Protein AF-A0A7C3B795-F1 (afdb_monomer_lite)

Radius of gyration: 12.31 Å; chains: 1; bounding box: 28×23×34 Å

Sequence (75 aa):
MTQGIIIADDLTGAADAGVAFARGGLIALARVMPDVIPPADVDALSTHSRDHSEEASLRVVSQTAAWVRKTHPEE

Foldseek 3Di:
DAQEEAEAQAQVVLVVVQVVVVVVV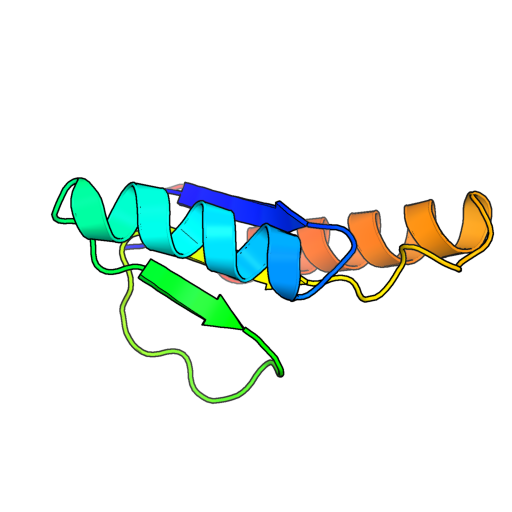WFEDRDPDPDDDDDTNYYGYHLVCPPPDPVVVVVSSVVVVVVCCVVPPDD

pLDDT: mean 89.66, std 10.52, range [53.78, 98.12]

Structure (mmCIF, N/CA/C/O backbone):
data_AF-A0A7C3B795-F1
#
_entry.id   AF-A0A7C3B795-F1
#
loop_
_atom_site.group_PDB
_atom_site.id
_atom_site.type_symbol
_atom_site.label_atom_id
_atom_site.label_alt_id
_atom_site.label_comp_id
_atom_site.label_asym_id
_atom_site.label_entity_id
_atom_site.label_seq_id
_atom_site.pdbx_PDB_ins_code
_atom_site.Cartn_x
_atom_site.Cartn_y
_atom_site.Cartn_z
_atom_site.occupancy
_atom_site.B_iso_or_equiv
_atom_site.auth_seq_id
_atom_site.auth_comp_id
_atom_site.auth_asym_id
_atom_site.auth_atom_id
_atom_site.pdbx_PDB_model_num
ATOM 1 N N . MET A 1 1 ? -5.671 6.221 15.161 1.00 63.03 1 MET A N 1
ATOM 2 C CA . MET A 1 1 ? -4.265 6.188 14.714 1.00 63.03 1 MET A CA 1
ATOM 3 C C . MET A 1 1 ? -4.145 5.063 13.715 1.00 63.03 1 MET A C 1
ATOM 5 O O . MET A 1 1 ? -4.780 4.038 13.933 1.00 63.03 1 MET A O 1
ATOM 9 N N . THR A 1 2 ? -3.365 5.246 12.656 1.00 74.00 2 THR A N 1
ATOM 10 C CA . THR A 1 2 ? -3.114 4.179 11.686 1.00 74.00 2 THR A CA 1
ATOM 11 C C . THR A 1 2 ? -2.204 3.127 12.316 1.00 74.00 2 THR A C 1
ATOM 13 O O . THR A 1 2 ? -1.110 3.443 12.768 1.00 74.00 2 THR A O 1
ATOM 16 N N . GLN A 1 3 ? -2.676 1.888 12.373 1.00 81.88 3 GLN A N 1
ATOM 17 C CA . GLN A 1 3 ? -2.003 0.715 12.928 1.00 81.88 3 GLN A CA 1
ATOM 18 C C . GLN A 1 3 ? -1.163 -0.029 11.878 1.00 81.88 3 GLN A C 1
ATOM 20 O O . GLN A 1 3 ? -0.259 -0.780 12.236 1.00 81.88 3 GLN A O 1
ATOM 25 N N . GLY A 1 4 ? -1.447 0.157 10.583 1.00 89.50 4 GLY A N 1
ATOM 26 C CA . GLY A 1 4 ? -0.708 -0.500 9.506 1.00 89.50 4 GLY A CA 1
ATOM 27 C C . GLY A 1 4 ? -0.733 0.264 8.186 1.00 89.50 4 GLY A C 1
ATOM 28 O O . GLY A 1 4 ? -1.726 0.898 7.836 1.00 89.50 4 GLY A O 1
ATOM 29 N N . ILE A 1 5 ? 0.365 0.171 7.437 1.00 93.38 5 ILE A N 1
ATOM 30 C CA . ILE A 1 5 ? 0.497 0.752 6.098 1.00 93.38 5 ILE A CA 1
ATOM 31 C C . ILE A 1 5 ? 0.812 -0.359 5.102 1.00 93.38 5 ILE A C 1
ATOM 33 O O . ILE A 1 5 ? 1.684 -1.194 5.349 1.00 93.38 5 ILE A O 1
ATOM 37 N N . ILE A 1 6 ? 0.131 -0.344 3.962 1.00 94.94 6 ILE A N 1
ATOM 38 C CA . ILE A 1 6 ? 0.345 -1.270 2.852 1.00 94.94 6 ILE A CA 1
ATOM 39 C C . ILE A 1 6 ? 0.815 -0.446 1.659 1.00 94.94 6 ILE A C 1
ATOM 41 O O . ILE A 1 6 ? 0.172 0.531 1.287 1.00 94.94 6 ILE A O 1
ATOM 45 N N . ILE A 1 7 ? 1.929 -0.842 1.051 1.00 94.38 7 ILE A N 1
ATOM 46 C CA . ILE A 1 7 ? 2.418 -0.263 -0.202 1.00 94.38 7 ILE A CA 1
ATOM 47 C C . ILE A 1 7 ? 2.369 -1.377 -1.244 1.00 94.38 7 ILE A C 1
ATOM 49 O O . ILE A 1 7 ? 3.121 -2.345 -1.146 1.00 94.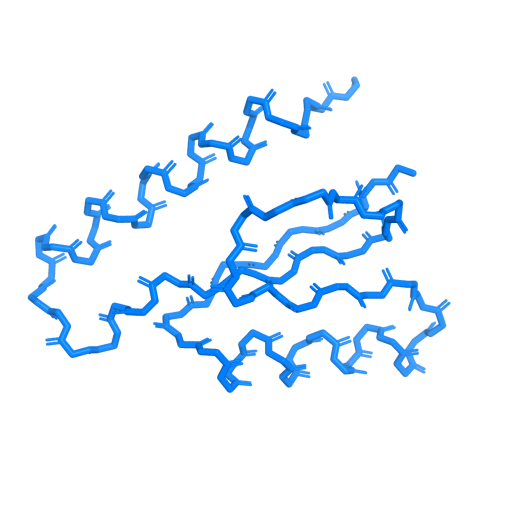38 7 ILE A O 1
ATOM 53 N N . ALA A 1 8 ? 1.463 -1.252 -2.208 1.00 95.81 8 ALA A N 1
ATOM 54 C CA . ALA A 1 8 ? 1.280 -2.188 -3.310 1.00 95.81 8 ALA A CA 1
ATOM 55 C C . ALA A 1 8 ? 1.683 -1.544 -4.643 1.00 95.81 8 ALA A C 1
ATOM 57 O O . ALA A 1 8 ? 1.640 -0.323 -4.792 1.00 95.81 8 ALA A O 1
ATOM 58 N N . ASP A 1 9 ? 2.060 -2.370 -5.619 1.00 95.62 9 ASP A N 1
ATOM 59 C CA . ASP A 1 9 ? 2.457 -1.923 -6.957 1.00 95.62 9 ASP A CA 1
ATOM 60 C C . ASP A 1 9 ? 1.272 -1.429 -7.804 1.00 95.62 9 ASP A C 1
ATOM 62 O O . ASP A 1 9 ? 1.468 -0.632 -8.725 1.00 95.62 9 ASP A O 1
ATOM 66 N N . ASP A 1 10 ? 0.050 -1.864 -7.490 1.00 95.69 10 ASP A N 1
ATOM 67 C CA . ASP A 1 10 ? -1.185 -1.432 -8.137 1.00 95.69 10 ASP A CA 1
ATOM 68 C C . ASP A 1 10 ? -2.364 -1.244 -7.167 1.00 95.69 10 ASP A C 1
ATOM 70 O O . ASP A 1 10 ? -2.327 -1.583 -5.980 1.00 95.69 10 ASP A O 1
ATOM 74 N N . LEU A 1 11 ? -3.451 -0.687 -7.708 1.00 95.25 11 LEU A N 1
ATOM 75 C CA . LEU A 1 11 ? -4.653 -0.379 -6.941 1.00 95.25 11 LEU A CA 1
ATOM 76 C C . LEU A 1 11 ? -5.443 -1.631 -6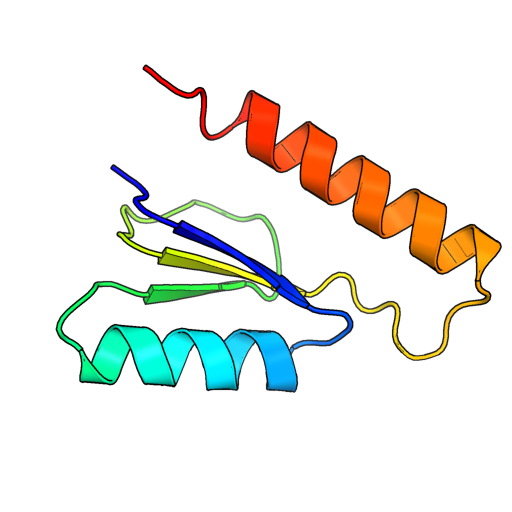.554 1.00 95.25 11 LEU A C 1
ATOM 78 O O . LEU A 1 11 ? -6.037 -1.657 -5.479 1.00 95.25 11 LEU A O 1
ATOM 82 N N . THR A 1 12 ? -5.462 -2.661 -7.401 1.00 96.19 12 THR A N 1
ATOM 83 C CA . THR A 1 12 ? -6.198 -3.893 -7.105 1.00 96.19 12 THR A CA 1
ATOM 84 C C . THR A 1 12 ? -5.582 -4.619 -5.913 1.00 96.19 12 THR A C 1
ATOM 86 O O . THR A 1 12 ? -6.310 -4.962 -4.985 1.00 96.19 12 THR A O 1
ATOM 89 N N . GLY A 1 13 ? -4.255 -4.761 -5.865 1.00 96.06 13 GLY A N 1
ATOM 90 C CA . GLY A 1 13 ? -3.553 -5.343 -4.723 1.00 96.06 13 GLY A CA 1
ATOM 91 C C . GLY A 1 13 ? -3.716 -4.519 -3.444 1.00 96.06 13 GLY A C 1
ATOM 92 O O . GLY A 1 13 ? -3.966 -5.086 -2.379 1.00 96.06 13 GLY A O 1
ATOM 93 N N . ALA A 1 14 ? -3.655 -3.185 -3.540 1.00 96.06 14 ALA A N 1
ATOM 94 C CA . ALA A 1 14 ? -3.928 -2.303 -2.402 1.00 96.06 14 ALA A CA 1
ATOM 95 C C . ALA A 1 14 ? -5.359 -2.489 -1.859 1.00 96.06 14 ALA A C 1
ATOM 97 O O . ALA A 1 14 ? -5.557 -2.618 -0.648 1.00 96.06 14 ALA A O 1
ATOM 98 N N . ALA A 1 15 ? -6.356 -2.530 -2.746 1.00 96.00 15 ALA A N 1
ATOM 99 C CA . ALA A 1 15 ? -7.759 -2.676 -2.374 1.00 96.00 15 ALA A CA 1
ATOM 100 C C . ALA A 1 15 ? -8.060 -4.054 -1.769 1.00 96.00 15 ALA A C 1
ATOM 102 O O . ALA A 1 15 ? -8.697 -4.122 -0.718 1.00 96.00 15 ALA A O 1
ATOM 103 N N . ASP A 1 16 ? -7.566 -5.137 -2.375 1.00 97.75 16 ASP A N 1
ATOM 104 C CA . ASP A 1 16 ? -7.763 -6.500 -1.868 1.00 97.75 16 ASP A CA 1
ATOM 105 C C . ASP A 1 16 ? -7.163 -6.670 -0.469 1.00 97.75 16 ASP A C 1
ATOM 107 O O . ASP A 1 16 ? -7.807 -7.223 0.432 1.00 97.75 16 ASP A O 1
ATOM 111 N N . ALA A 1 17 ? -5.959 -6.135 -0.251 1.00 96.31 17 ALA A N 1
ATOM 112 C CA . ALA A 1 17 ? -5.337 -6.147 1.062 1.00 96.31 17 ALA A CA 1
ATOM 113 C C . ALA A 1 17 ? -6.158 -5.325 2.073 1.00 96.31 17 ALA A C 1
ATOM 115 O O . ALA A 1 17 ? -6.450 -5.813 3.165 1.00 96.31 17 ALA A O 1
ATOM 116 N N . GLY A 1 18 ? -6.623 -4.130 1.692 1.00 95.25 18 GLY A N 1
ATOM 117 C CA . GLY A 1 18 ? -7.518 -3.314 2.519 1.00 95.25 18 GLY A CA 1
ATOM 118 C C . GLY A 1 18 ? -8.817 -4.037 2.904 1.00 95.25 18 GLY A C 1
ATOM 119 O O . GLY A 1 18 ? -9.216 -4.015 4.070 1.00 95.25 18 GLY A O 1
ATOM 120 N N . VAL A 1 19 ? -9.446 -4.754 1.967 1.00 97.06 19 VAL A N 1
ATOM 121 C CA . VAL A 1 19 ? -10.650 -5.565 2.228 1.00 97.06 19 VAL A CA 1
ATOM 122 C C . VAL A 1 19 ? -10.375 -6.662 3.257 1.00 97.06 19 VAL A C 1
ATOM 124 O O . VAL A 1 19 ? -11.238 -6.934 4.096 1.00 97.06 19 VAL A O 1
ATOM 127 N N . ALA A 1 20 ? -9.196 -7.287 3.234 1.00 97.06 20 ALA A N 1
ATOM 128 C CA . ALA A 1 20 ? -8.835 -8.299 4.225 1.00 97.06 20 ALA A CA 1
ATOM 129 C C . ALA A 1 20 ? -8.802 -7.722 5.653 1.00 97.06 20 ALA A C 1
ATOM 131 O O . ALA A 1 20 ? -9.362 -8.331 6.566 1.00 97.06 20 ALA A O 1
ATOM 132 N N . PHE A 1 21 ? -8.239 -6.523 5.841 1.00 95.94 21 PHE A N 1
ATOM 133 C CA . PHE A 1 21 ? -8.247 -5.831 7.138 1.00 95.94 21 PHE A CA 1
ATOM 134 C C . PHE A 1 21 ? -9.647 -5.352 7.540 1.00 95.94 21 PHE A C 1
ATOM 136 O O . PHE A 1 21 ? -10.041 -5.520 8.695 1.00 95.94 21 PHE A O 1
ATOM 143 N N . ALA A 1 22 ? -10.439 -4.851 6.588 1.00 96.31 22 ALA A N 1
ATOM 144 C CA . ALA A 1 22 ? -11.829 -4.470 6.837 1.00 96.31 22 ALA A CA 1
ATOM 145 C C . ALA A 1 22 ? -12.683 -5.657 7.312 1.00 96.31 22 ALA A C 1
ATOM 147 O O . ALA A 1 22 ? -13.477 -5.530 8.244 1.00 96.31 22 ALA A O 1
ATOM 148 N N . ARG A 1 23 ? -12.476 -6.849 6.736 1.00 97.44 23 ARG A N 1
ATOM 149 C CA . ARG A 1 23 ? -13.117 -8.098 7.193 1.00 97.44 23 ARG A CA 1
ATOM 150 C C . ARG A 1 23 ? -12.695 -8.512 8.604 1.00 97.44 23 ARG A C 1
ATOM 152 O O . ARG A 1 23 ? -13.448 -9.219 9.266 1.00 97.44 23 ARG A O 1
ATOM 159 N N . GLY A 1 24 ? -11.526 -8.067 9.059 1.00 95.19 24 GLY A N 1
ATOM 160 C CA . GLY A 1 24 ? -11.050 -8.221 10.434 1.00 95.19 24 GLY A CA 1
ATOM 161 C C . GLY A 1 24 ? -11.615 -7.192 11.420 1.00 95.19 24 GLY A C 1
ATOM 162 O O . GLY A 1 24 ? -11.280 -7.256 12.598 1.00 95.19 24 GLY A O 1
ATOM 163 N N . GLY A 1 25 ? -12.462 -6.258 10.966 1.00 95.75 25 GLY A N 1
ATOM 164 C CA . GLY A 1 25 ? -13.085 -5.231 11.807 1.00 95.75 25 GLY A CA 1
ATOM 165 C C . GLY A 1 25 ? -12.312 -3.913 11.908 1.00 95.75 25 GLY A C 1
ATOM 166 O O . GLY A 1 25 ? -12.693 -3.066 12.710 1.00 95.75 25 GLY A O 1
ATOM 167 N N . LEU A 1 26 ? -11.254 -3.723 11.112 1.00 95.88 26 LEU A N 1
ATOM 168 C CA . LEU A 1 26 ? -10.495 -2.470 11.063 1.00 95.88 26 LEU A CA 1
ATOM 169 C C . LEU A 1 26 ? -11.078 -1.487 10.043 1.00 95.88 26 LEU A C 1
ATOM 171 O O . LEU A 1 26 ? -11.630 -1.887 9.016 1.00 95.88 26 LEU A O 1
ATOM 175 N N . ILE A 1 27 ? -10.898 -0.189 10.278 1.00 94.69 27 ILE A N 1
ATOM 176 C CA . ILE A 1 27 ? -11.198 0.834 9.272 1.00 94.69 27 ILE A CA 1
ATOM 177 C C . ILE A 1 27 ? -10.024 0.885 8.288 1.00 94.69 27 ILE A C 1
ATOM 179 O O . ILE A 1 27 ? -8.953 1.388 8.623 1.00 94.69 27 ILE A O 1
ATOM 183 N N . ALA A 1 28 ? -10.216 0.361 7.077 1.00 94.38 28 ALA A N 1
ATOM 184 C CA . ALA A 1 28 ? -9.199 0.351 6.026 1.00 94.38 28 ALA A CA 1
ATOM 185 C C . ALA A 1 28 ? -9.506 1.376 4.923 1.00 94.38 28 ALA A C 1
ATOM 187 O O . ALA A 1 28 ? -10.636 1.460 4.436 1.00 94.38 28 ALA A O 1
ATOM 188 N N . LEU A 1 29 ? -8.485 2.120 4.499 1.00 92.81 29 LEU A N 1
ATOM 189 C CA . LEU A 1 29 ? -8.535 3.070 3.391 1.00 92.81 29 LEU A CA 1
ATOM 190 C C . LEU A 1 29 ? -7.677 2.545 2.235 1.00 92.81 29 LEU A C 1
ATOM 192 O O . LEU A 1 29 ? -6.503 2.272 2.433 1.00 92.81 29 LEU A O 1
ATOM 196 N N . ALA A 1 30 ? -8.235 2.430 1.029 1.00 91.44 30 ALA A N 1
ATOM 197 C CA . ALA A 1 30 ? -7.467 2.155 -0.189 1.00 91.44 30 ALA A CA 1
ATOM 198 C C . ALA A 1 30 ? -7.387 3.428 -1.040 1.00 91.44 30 ALA A C 1
ATOM 200 O O . ALA A 1 30 ? -8.420 3.979 -1.431 1.00 91.44 30 ALA A O 1
ATOM 201 N N . ARG A 1 31 ? -6.175 3.925 -1.307 1.00 84.06 31 ARG A N 1
ATOM 202 C CA . ARG A 1 31 ? -5.976 5.237 -1.934 1.00 84.06 31 ARG A CA 1
ATOM 203 C C . ARG A 1 31 ? -5.719 5.154 -3.428 1.00 84.06 31 ARG A C 1
ATOM 205 O O . ARG A 1 31 ? -4.817 4.458 -3.883 1.00 84.06 31 ARG A O 1
ATOM 212 N N . VAL A 1 32 ? -6.461 5.984 -4.156 1.00 79.94 32 VAL A N 1
ATOM 213 C CA . VAL A 1 32 ? -6.221 6.291 -5.573 1.00 79.94 32 VAL A CA 1
ATOM 214 C C . VAL A 1 32 ? -5.428 7.594 -5.724 1.00 79.94 32 VAL A C 1
ATOM 216 O O . VAL A 1 32 ? -4.590 7.701 -6.611 1.00 79.94 32 VAL A O 1
ATOM 219 N N . MET A 1 33 ? -5.652 8.577 -4.842 1.00 67.25 33 MET A N 1
ATOM 220 C CA . MET A 1 33 ? -4.915 9.845 -4.804 1.00 67.25 33 MET A CA 1
ATOM 221 C C . MET A 1 33 ? -4.690 10.322 -3.360 1.00 67.25 33 MET A C 1
ATOM 223 O O . MET A 1 33 ? -5.486 9.994 -2.474 1.00 67.25 33 MET A O 1
ATOM 227 N N . PRO A 1 34 ? -3.619 11.095 -3.098 1.00 60.84 34 PRO A N 1
ATOM 228 C CA . PRO A 1 34 ? -3.359 11.686 -1.791 1.00 60.84 34 PRO A CA 1
ATOM 229 C C . PRO A 1 34 ? -4.216 12.948 -1.580 1.00 60.84 34 PRO A C 1
ATOM 231 O O . PRO A 1 34 ? -3.713 14.063 -1.660 1.00 60.84 34 PRO A O 1
ATOM 234 N N . ASP A 1 35 ? -5.508 12.764 -1.313 1.00 69.94 35 ASP A N 1
ATOM 235 C CA . ASP A 1 35 ? -6.419 13.822 -0.847 1.00 69.94 35 ASP A CA 1
ATOM 236 C C . ASP A 1 35 ? -6.615 13.756 0.683 1.00 69.94 35 ASP A C 1
ATOM 238 O O . ASP A 1 35 ? -5.884 13.049 1.385 1.00 69.94 35 ASP A O 1
ATOM 242 N N . VAL A 1 36 ? -7.577 14.526 1.212 1.00 68.00 36 VAL A N 1
ATOM 243 C CA . VAL A 1 36 ? -7.968 14.546 2.632 1.00 68.00 36 VAL A CA 1
ATOM 244 C C . VAL A 1 36 ? -8.088 13.126 3.179 1.00 68.00 36 VAL A C 1
ATOM 246 O O . VAL A 1 36 ? -8.832 12.296 2.662 1.00 68.00 36 VAL A O 1
ATOM 249 N N . ILE A 1 37 ? -7.348 12.878 4.255 1.00 74.38 37 ILE A N 1
ATOM 250 C CA . ILE A 1 37 ? -7.169 11.555 4.840 1.00 74.38 37 ILE A CA 1
ATOM 251 C C . ILE A 1 37 ? -8.173 11.401 5.981 1.00 74.38 37 ILE A C 1
ATOM 253 O O . ILE A 1 37 ? -7.978 12.025 7.030 1.00 74.38 37 ILE A O 1
ATOM 257 N N . PRO A 1 38 ? -9.246 10.609 5.822 1.00 80.69 38 PRO A N 1
ATOM 258 C CA . PRO A 1 38 ? -10.069 10.254 6.964 1.00 80.69 38 PRO A CA 1
ATOM 259 C C . PRO A 1 38 ? -9.246 9.400 7.945 1.00 80.69 38 PRO A C 1
ATOM 261 O O . PRO A 1 38 ? -8.356 8.663 7.514 1.00 80.69 38 PRO A O 1
ATOM 264 N N . PRO A 1 39 ? -9.535 9.457 9.256 1.00 84.44 39 PRO A N 1
ATOM 265 C CA . PRO A 1 39 ? -8.930 8.537 10.210 1.00 84.44 39 PRO A CA 1
ATOM 266 C C . PRO A 1 39 ? -9.185 7.080 9.798 1.00 84.44 39 PRO A C 1
ATOM 268 O O . PRO A 1 39 ? -10.333 6.691 9.588 1.00 84.44 39 PRO A O 1
ATOM 271 N N . ALA A 1 40 ? -8.120 6.289 9.704 1.00 90.94 40 ALA A N 1
ATOM 272 C CA . ALA A 1 40 ? -8.165 4.866 9.388 1.00 90.94 40 ALA A CA 1
ATOM 273 C C . ALA A 1 40 ? -7.199 4.097 10.301 1.00 90.94 40 ALA A C 1
ATOM 275 O O . ALA A 1 40 ? -6.224 4.664 10.796 1.00 90.94 40 ALA A O 1
ATOM 276 N N . ASP A 1 41 ? -7.479 2.816 10.524 1.00 93.12 41 ASP A N 1
ATOM 277 C CA . ASP A 1 41 ? -6.567 1.879 11.184 1.00 93.12 41 ASP A CA 1
ATOM 278 C C . ASP A 1 41 ? -5.553 1.310 10.187 1.00 93.12 41 ASP A C 1
ATOM 280 O O . ASP A 1 41 ? -4.430 0.992 10.562 1.00 93.12 41 ASP A O 1
ATOM 284 N N . VAL A 1 42 ? -5.925 1.182 8.912 1.00 93.50 42 VAL A N 1
ATOM 285 C CA . VAL A 1 42 ? -5.038 0.676 7.860 1.00 93.50 42 VAL A CA 1
ATOM 286 C C . VAL A 1 42 ? -5.108 1.574 6.640 1.00 93.50 42 VAL A C 1
ATOM 288 O O . VAL A 1 42 ? -6.197 1.905 6.172 1.00 93.50 42 VAL A O 1
ATOM 291 N N . ASP A 1 43 ? -3.948 1.930 6.102 1.00 92.62 43 ASP A N 1
ATOM 292 C CA . ASP A 1 43 ? -3.838 2.728 4.886 1.00 92.62 43 ASP A CA 1
ATOM 293 C C . ASP A 1 43 ? -3.123 1.943 3.783 1.00 92.62 43 ASP A C 1
ATOM 295 O O . ASP A 1 43 ? -1.961 1.561 3.924 1.00 92.62 43 ASP A O 1
ATOM 299 N N . ALA A 1 44 ? -3.830 1.677 2.690 1.00 94.38 44 ALA A N 1
ATOM 300 C CA . ALA A 1 44 ? -3.354 0.916 1.550 1.00 94.38 44 ALA A CA 1
ATOM 301 C C . ALA A 1 44 ? -3.117 1.829 0.347 1.00 94.38 44 ALA A C 1
ATOM 303 O O . ALA A 1 44 ? -4.033 2.447 -0.197 1.00 94.38 44 ALA A O 1
ATOM 304 N N . LEU A 1 45 ? -1.860 1.899 -0.075 1.00 93.25 45 LEU A N 1
ATOM 305 C CA . LEU A 1 45 ? -1.347 2.815 -1.082 1.00 93.25 45 LEU A CA 1
ATOM 306 C C . LEU A 1 45 ? -0.928 2.028 -2.323 1.00 93.25 45 LEU A C 1
ATOM 308 O O . LEU A 1 45 ? -0.194 1.048 -2.216 1.00 93.25 45 LEU A O 1
ATOM 312 N N . SER A 1 46 ? -1.343 2.494 -3.499 1.00 94.44 46 SER A N 1
ATOM 313 C CA . SER A 1 46 ? -0.833 2.018 -4.787 1.00 94.44 46 SER A CA 1
ATOM 314 C C . SER A 1 46 ? 0.285 2.933 -5.282 1.00 94.44 46 SER A C 1
ATOM 316 O O . SER A 1 46 ? 0.113 4.152 -5.333 1.00 94.44 46 SER A O 1
ATOM 318 N N . THR A 1 47 ? 1.418 2.365 -5.694 1.00 94.44 47 THR A N 1
ATOM 319 C CA . THR A 1 47 ? 2.500 3.106 -6.366 1.00 94.44 47 THR A CA 1
ATOM 320 C C . THR A 1 47 ? 2.333 3.177 -7.881 1.00 94.44 47 THR A C 1
ATOM 322 O O . THR A 1 47 ? 3.123 3.862 -8.530 1.00 94.44 47 THR A O 1
ATOM 325 N N . HIS A 1 48 ? 1.330 2.489 -8.445 1.00 94.88 48 HIS A N 1
ATOM 326 C CA . HIS A 1 48 ? 1.093 2.388 -9.892 1.00 94.88 48 HIS A CA 1
ATOM 327 C C . HIS A 1 48 ? 2.359 2.019 -10.678 1.00 94.88 48 HIS A C 1
ATOM 329 O O . HIS A 1 48 ? 2.623 2.555 -11.750 1.00 94.88 48 HIS A O 1
ATOM 335 N N . SER A 1 49 ? 3.171 1.125 -10.114 1.00 96.00 49 SER A N 1
ATOM 336 C CA . SER A 1 49 ? 4.512 0.821 -10.604 1.00 96.00 49 SER A CA 1
ATOM 337 C C . SER A 1 49 ? 4.659 -0.570 -11.202 1.00 96.00 49 SER A C 1
ATOM 339 O O . SER A 1 49 ? 5.776 -0.949 -11.531 1.00 96.00 49 SER A O 1
ATOM 341 N N . ARG A 1 50 ? 3.570 -1.333 -11.358 1.00 95.81 50 ARG A N 1
ATOM 342 C CA . ARG A 1 50 ? 3.614 -2.694 -11.920 1.00 95.81 50 ARG A CA 1
ATOM 343 C C . ARG A 1 50 ? 4.349 -2.775 -13.261 1.00 95.81 50 ARG A C 1
ATOM 345 O O . ARG A 1 50 ? 5.134 -3.691 -13.473 1.00 95.81 50 ARG A O 1
ATOM 352 N N . ASP A 1 51 ? 4.113 -1.798 -14.132 1.00 96.88 51 ASP A N 1
ATOM 353 C CA . ASP A 1 51 ? 4.676 -1.761 -15.487 1.00 96.88 51 ASP A CA 1
ATOM 354 C C . ASP A 1 51 ? 5.918 -0.855 -15.597 1.00 96.88 51 ASP A C 1
ATOM 356 O O . ASP A 1 51 ? 6.416 -0.585 -16.692 1.00 96.88 51 ASP A O 1
ATOM 360 N N . HIS A 1 52 ? 6.422 -0.337 -14.473 1.00 96.38 52 HIS A N 1
ATOM 361 C CA . HIS A 1 52 ? 7.627 0.486 -14.456 1.00 96.38 52 HIS A CA 1
ATOM 362 C C . HIS A 1 52 ? 8.891 -0.370 -14.600 1.00 96.38 52 HIS A C 1
ATOM 364 O O . HIS A 1 52 ? 8.922 -1.553 -14.269 1.00 96.38 52 HIS A O 1
ATOM 370 N N . SER A 1 53 ? 9.993 0.257 -15.025 1.00 98.12 53 SER A N 1
ATOM 371 C CA . SER A 1 53 ? 11.310 -0.360 -14.864 1.00 98.12 53 SER A CA 1
ATOM 372 C C . SER A 1 53 ? 11.627 -0.577 -13.381 1.00 98.12 53 SER A C 1
ATOM 374 O O . SER A 1 53 ? 11.076 0.100 -12.509 1.00 98.12 53 SER A O 1
ATOM 376 N N . GLU A 1 54 ? 12.558 -1.481 -13.084 1.00 97.69 54 GLU A N 1
ATOM 377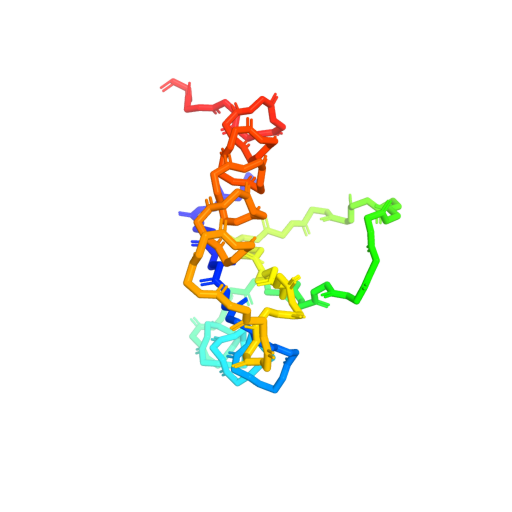 C CA . GLU A 1 54 ? 13.025 -1.723 -11.714 1.00 97.69 54 GLU A CA 1
ATOM 378 C C . GLU A 1 54 ? 13.487 -0.425 -11.036 1.00 97.69 54 GLU A C 1
ATOM 380 O O . GLU A 1 54 ? 13.054 -0.100 -9.934 1.00 97.69 54 GLU A O 1
ATOM 385 N N . GLU A 1 55 ? 14.296 0.377 -11.731 1.00 98.12 55 GLU A N 1
ATOM 386 C CA . GLU A 1 55 ? 14.801 1.643 -11.200 1.00 98.12 55 GLU A CA 1
ATOM 387 C C . GLU A 1 55 ? 13.667 2.643 -10.914 1.00 98.12 55 GLU A C 1
ATOM 389 O O . GLU A 1 55 ? 13.657 3.311 -9.877 1.00 98.12 55 GLU A O 1
ATOM 394 N N . ALA A 1 56 ? 12.678 2.739 -11.808 1.00 97.00 56 ALA A N 1
ATOM 395 C CA . ALA A 1 56 ? 11.519 3.603 -11.602 1.00 97.00 56 ALA A CA 1
ATOM 396 C C . ALA A 1 56 ? 10.629 3.107 -10.450 1.00 97.00 56 ALA A C 1
ATOM 398 O O . ALA A 1 56 ? 10.151 3.928 -9.663 1.00 97.00 56 ALA A O 1
ATOM 399 N N . SER A 1 57 ? 10.474 1.790 -10.304 1.00 97.25 57 SER A N 1
ATOM 400 C CA . SER A 1 57 ? 9.760 1.147 -9.195 1.00 97.25 57 SER A CA 1
ATOM 401 C C . SER A 1 57 ? 10.441 1.416 -7.853 1.00 97.25 57 SER A C 1
ATOM 403 O O . SER A 1 57 ? 9.795 1.864 -6.907 1.00 97.25 57 SER A O 1
ATOM 405 N N . LEU A 1 58 ? 11.764 1.243 -7.779 1.00 97.81 58 LEU A N 1
ATOM 406 C CA . LEU A 1 58 ? 12.551 1.526 -6.575 1.00 97.81 58 LEU A CA 1
ATOM 407 C C . LEU A 1 58 ? 12.420 2.986 -6.139 1.00 97.81 58 LEU A C 1
ATOM 409 O O . LEU A 1 58 ? 12.250 3.261 -4.947 1.00 97.81 58 LEU A O 1
ATOM 413 N N . ARG A 1 59 ? 12.467 3.925 -7.094 1.00 97.56 59 ARG A N 1
ATOM 414 C CA . ARG A 1 59 ? 12.300 5.353 -6.800 1.00 97.56 59 ARG A CA 1
ATOM 415 C C . ARG A 1 59 ? 10.926 5.652 -6.207 1.00 97.56 59 ARG A C 1
ATOM 417 O O . ARG A 1 59 ? 10.871 6.276 -5.148 1.00 97.56 59 ARG A O 1
ATOM 424 N N . VAL A 1 60 ? 9.840 5.210 -6.846 1.00 96.12 60 VAL A N 1
ATOM 425 C CA . VAL A 1 60 ? 8.482 5.534 -6.375 1.00 96.12 60 VAL A CA 1
ATOM 426 C C . VAL A 1 60 ? 8.158 4.849 -5.047 1.00 96.12 60 VAL A C 1
ATOM 428 O O . VAL A 1 60 ? 7.639 5.502 -4.147 1.00 96.12 60 VAL A O 1
ATOM 431 N N . VAL A 1 61 ? 8.556 3.587 -4.855 1.00 95.62 61 VAL A N 1
ATOM 432 C CA . VAL A 1 61 ? 8.362 2.882 -3.576 1.00 95.62 61 VAL A CA 1
ATOM 433 C C . VAL A 1 61 ? 9.128 3.580 -2.450 1.00 95.62 61 VAL A C 1
ATOM 435 O O . VAL A 1 61 ? 8.567 3.814 -1.379 1.00 95.62 61 VAL A O 1
ATOM 438 N N . SER A 1 62 ? 10.379 3.986 -2.694 1.00 95.81 62 SER A N 1
ATOM 439 C CA . SER A 1 62 ? 11.183 4.718 -1.704 1.00 95.81 62 SER A CA 1
ATOM 440 C C . SER A 1 62 ? 10.575 6.079 -1.355 1.00 95.81 62 SER A C 1
ATOM 442 O O . SER A 1 62 ? 10.553 6.464 -0.185 1.00 95.81 62 SER A O 1
ATOM 444 N N . GLN A 1 63 ? 10.056 6.806 -2.350 1.00 95.12 63 GLN A N 1
ATOM 445 C CA . GLN A 1 63 ? 9.371 8.084 -2.141 1.00 95.12 63 GLN A CA 1
ATOM 446 C C . GLN A 1 63 ? 8.084 7.911 -1.328 1.00 95.12 63 GLN A C 1
ATOM 448 O O . GLN A 1 63 ? 7.870 8.656 -0.370 1.00 95.12 63 GLN A O 1
ATOM 453 N N . THR A 1 64 ? 7.270 6.904 -1.649 1.00 93.12 64 THR A N 1
ATOM 454 C CA . THR A 1 64 ? 6.051 6.581 -0.896 1.00 93.12 64 THR A CA 1
ATOM 455 C C . THR A 1 64 ? 6.380 6.188 0.540 1.00 93.12 64 THR A C 1
ATOM 457 O O . THR A 1 64 ? 5.788 6.734 1.467 1.00 93.12 64 THR A O 1
ATOM 460 N N . ALA A 1 65 ? 7.377 5.327 0.762 1.00 92.44 65 ALA A N 1
ATOM 461 C CA . ALA A 1 65 ? 7.804 4.938 2.106 1.00 92.44 65 ALA A CA 1
ATOM 462 C C . ALA A 1 65 ? 8.317 6.135 2.931 1.00 92.44 65 ALA A C 1
ATOM 464 O O . ALA A 1 65 ? 8.000 6.263 4.116 1.00 92.44 65 ALA A O 1
ATOM 465 N N . ALA A 1 66 ? 9.074 7.048 2.313 1.00 92.75 66 ALA A N 1
ATOM 466 C CA . ALA A 1 66 ? 9.524 8.274 2.970 1.00 92.75 66 ALA A CA 1
ATOM 467 C C . ALA A 1 66 ? 8.352 9.209 3.318 1.00 92.75 66 ALA A C 1
ATOM 469 O O . ALA A 1 66 ? 8.319 9.779 4.411 1.00 92.75 66 ALA A O 1
ATOM 470 N N . TRP A 1 67 ? 7.375 9.346 2.418 1.00 88.81 67 TRP A N 1
ATOM 471 C CA . TRP A 1 67 ? 6.159 10.124 2.664 1.00 88.81 67 TRP A CA 1
ATOM 472 C C . TRP A 1 67 ? 5.315 9.529 3.801 1.00 88.81 67 TRP A C 1
ATOM 474 O O . TRP A 1 67 ? 4.866 10.273 4.676 1.00 88.81 67 TRP A O 1
ATOM 484 N N . VAL A 1 68 ? 5.166 8.201 3.844 1.00 88.62 68 VAL A N 1
ATOM 485 C CA . VAL A 1 68 ? 4.479 7.484 4.930 1.00 88.62 68 VAL A CA 1
ATOM 486 C C . VAL A 1 68 ? 5.135 7.792 6.271 1.00 88.62 68 VAL A C 1
ATOM 488 O O . VAL A 1 68 ? 4.450 8.257 7.175 1.00 88.62 68 VAL A O 1
ATOM 491 N N . ARG A 1 69 ? 6.462 7.639 6.387 1.00 87.62 69 ARG A N 1
ATOM 492 C CA . ARG A 1 69 ? 7.198 7.933 7.635 1.00 87.62 69 ARG A CA 1
ATOM 493 C C . ARG A 1 69 ? 6.994 9.364 8.131 1.00 87.62 69 ARG A C 1
ATOM 495 O O . ARG A 1 69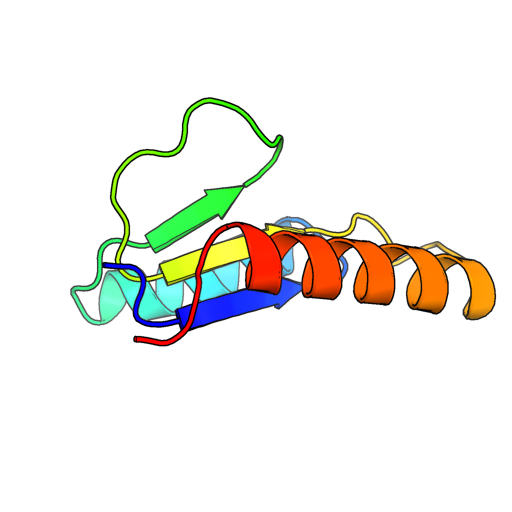 ? 6.965 9.603 9.330 1.00 87.62 69 ARG A O 1
ATOM 502 N N . LYS A 1 70 ? 6.865 10.328 7.214 1.00 85.44 70 LYS A N 1
ATOM 503 C CA . LYS A 1 70 ? 6.625 11.735 7.562 1.00 85.44 70 LYS A CA 1
ATOM 504 C C . LYS A 1 70 ? 5.190 11.990 8.037 1.00 85.44 70 LYS A C 1
ATOM 506 O O . LYS A 1 70 ? 4.973 12.893 8.839 1.00 85.44 70 LYS A O 1
ATOM 511 N N . THR A 1 71 ? 4.217 11.263 7.492 1.00 80.94 71 THR A N 1
ATOM 512 C CA . THR A 1 71 ? 2.778 11.499 7.719 1.00 80.94 71 THR A CA 1
ATOM 513 C C . THR A 1 71 ? 2.175 10.605 8.799 1.00 80.94 71 THR A C 1
ATOM 515 O O . THR A 1 71 ? 1.129 10.944 9.343 1.00 80.94 71 THR A O 1
ATOM 518 N N . HIS A 1 72 ? 2.859 9.514 9.134 1.00 77.94 72 HIS A N 1
ATOM 519 C CA . HIS A 1 72 ? 2.506 8.553 10.171 1.00 77.94 72 HIS A CA 1
ATOM 520 C C . HIS A 1 72 ? 3.728 8.327 11.076 1.00 77.94 72 HIS A C 1
ATOM 522 O O . HIS A 1 72 ? 4.353 7.269 10.994 1.00 77.94 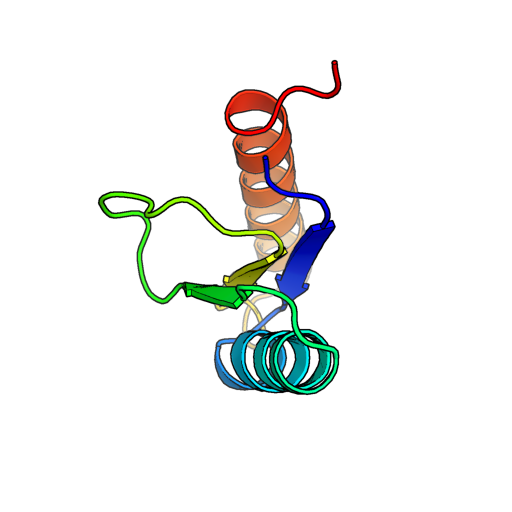72 HIS A O 1
ATOM 528 N N . PRO A 1 73 ? 4.150 9.337 11.862 1.00 66.06 73 PRO A N 1
ATOM 529 C CA . PRO A 1 73 ? 5.267 9.162 12.782 1.00 66.06 73 PRO A CA 1
ATOM 530 C C . PRO A 1 73 ? 4.944 8.040 13.777 1.00 66.06 73 PRO A C 1
ATOM 532 O O . PRO A 1 73 ? 3.847 8.009 14.333 1.00 66.06 73 PRO A O 1
ATOM 535 N N . GLU A 1 74 ? 5.888 7.116 13.965 1.00 63.78 74 GLU A N 1
ATOM 536 C CA . GLU A 1 74 ? 5.853 6.171 15.083 1.00 63.78 74 GLU A CA 1
ATOM 537 C C . GLU A 1 74 ? 5.925 7.001 16.377 1.00 63.78 74 GLU A C 1
ATOM 539 O O . GLU A 1 74 ? 6.801 7.864 16.491 1.00 63.78 74 GLU A O 1
ATOM 544 N N . GLU A 1 75 ? 4.962 6.823 17.287 1.00 53.78 75 GLU A N 1
ATOM 545 C CA . GLU A 1 75 ? 5.017 7.421 18.632 1.00 53.78 75 GLU A CA 1
ATOM 546 C C . GLU A 1 75 ? 6.178 6.846 19.454 1.00 53.78 75 GLU A C 1
ATOM 548 O O . GLU A 1 75 ? 6.387 5.610 19.412 1.00 53.78 75 GLU A O 1
#

Secondary structure (DSSP, 8-state):
---EEEEESSHHHHHHHHHHHHHTT--EEEESS-------SEEEEE---TTS-HHHHHHHHHHHHHHHHHHS---